Protein AF-A0A5J4P9G1-F1 (afdb_monomer)

Radius of gyration: 22.65 Å; Cα contacts (8 Å, |Δi|>4): 184; chains: 1; bounding box: 46×55×51 Å

Nearest PDB structures (foldseek):
  5l8o-assembly1_A  TM=4.326E-01  e=1.273E+00  Homo sapiens
  2ftb-assembly1_A  TM=4.459E-01  e=2.901E+00  Ambystoma mexicanum

Secondary structure (DSSP, 8-state):
-HHHHHHHHHHHHHHHHHT-------HHHHHHHHHHHHSSSHHHHHHHHHHHHHTTHHHHHHHHIIIIIHHHHHHHSS-TTSSTT-EEEEEETTEEEEEEEETTEEEEEETTEEEEEEEETTTTEEEEEETTEEEEEEEB-TTS-B-

Organism: NCBI:txid433724

pLDDT: mean 83.07, std 11.12, range [49.66, 94.94]

Sequence (147 aa):
MKRKTLSLCAVLLCGSLMLNSCIGSFALTHKFYDWNKTVGDKFVNELIFLACNIVPIYSITLFVDVVVLNSIEFWTGDSPLDNVGEVKKVKSENGEYLVKSLENGYEISKGDQTMSLIYNQEQNTWNAVYGDVSAELLKINNDGTAN

Foldseek 3Di:
DVVVVVVVVVVVVVVVVVPPPPPDPLLQLVVVLVVLVPPDDPVSSVVVVVVCVVVVVSVVSSVCCVPPQSVCCVVVVDGLRPAAQDWDWDQDPVGIWTWHAHSFFIWIDDVPFIWTFGQDPVQQFTWIDGPPDIDTDWHQDPVRDID

Solvent-accessible surface area (backbone atoms only — not comparable to full-atom values): 8298 Å² total; per-residue (Å²): 116,73,68,64,53,51,52,50,52,51,52,52,52,54,49,56,65,72,59,65,67,79,75,50,87,42,56,58,37,52,51,53,54,53,49,46,65,68,76,53,54,76,65,55,30,48,51,50,50,51,51,35,57,75,50,55,50,62,59,48,35,44,50,45,19,65,65,49,47,29,47,47,22,68,75,70,75,50,59,94,63,79,50,56,69,46,70,45,80,45,82,50,98,92,44,70,32,41,40,29,30,42,91,51,38,36,37,41,31,50,88,93,48,61,36,32,42,39,52,39,80,91,77,36,28,35,27,44,32,46,87,94,47,73,43,83,73,38,34,55,44,98,86,75,49,75,88

Structure (mmCIF, N/CA/C/O backbone):
data_AF-A0A5J4P9G1-F1
#
_entry.id   AF-A0A5J4P9G1-F1
#
loop_
_atom_site.group_PDB
_atom_site.id
_atom_site.type_symbol
_atom_site.label_atom_id
_atom_site.label_alt_id
_atom_site.label_comp_id
_atom_site.label_asym_id
_atom_site.label_entity_id
_atom_site.label_seq_id
_atom_site.pdbx_PDB_ins_code
_atom_site.Cartn_x
_atom_site.Cartn_y
_atom_site.Cartn_z
_atom_site.occupancy
_atom_site.B_iso_or_equiv
_atom_site.auth_seq_id
_atom_site.auth_comp_id
_atom_site.auth_asym_id
_atom_site.auth_atom_id
_atom_site.pdbx_PDB_model_num
ATOM 1 N N . MET A 1 1 ? 24.683 42.804 18.868 1.00 51.81 1 MET A N 1
ATOM 2 C CA . MET A 1 1 ? 23.766 41.713 19.285 1.00 51.81 1 MET A CA 1
ATOM 3 C C . MET A 1 1 ? 22.801 41.251 18.185 1.00 51.81 1 MET A C 1
ATOM 5 O O . MET A 1 1 ? 22.617 40.051 18.072 1.00 51.81 1 MET A O 1
ATOM 9 N N . LYS A 1 2 ? 22.240 42.135 17.336 1.00 54.66 2 LYS A N 1
ATOM 10 C CA . LYS A 1 2 ? 21.251 41.766 16.289 1.00 54.66 2 LYS A CA 1
ATOM 11 C C . LYS A 1 2 ? 21.783 40.920 15.109 1.00 54.66 2 LYS A C 1
ATOM 13 O O . LYS A 1 2 ? 21.062 40.093 14.577 1.00 54.66 2 LYS A 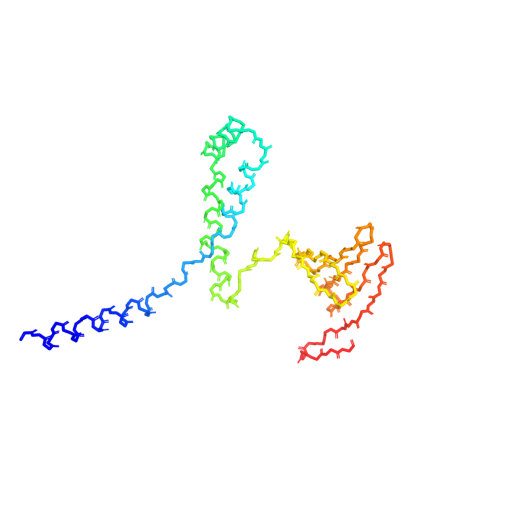O 1
ATOM 18 N N . ARG A 1 3 ? 23.051 41.087 14.701 1.00 57.75 3 ARG A N 1
ATOM 19 C CA . ARG A 1 3 ? 23.649 40.310 13.586 1.00 57.75 3 ARG A CA 1
ATOM 20 C C . ARG A 1 3 ? 24.003 38.864 13.960 1.00 57.75 3 ARG A C 1
ATOM 22 O O . ARG A 1 3 ? 23.827 37.966 13.148 1.00 57.75 3 ARG A O 1
ATOM 29 N N . LYS A 1 4 ? 24.472 38.634 15.194 1.00 60.81 4 LYS A N 1
ATOM 30 C CA . LYS A 1 4 ? 24.812 37.284 15.684 1.00 60.81 4 LYS A CA 1
ATOM 31 C C . LYS A 1 4 ? 23.565 36.431 15.950 1.00 60.81 4 LYS A C 1
ATOM 33 O O . LYS A 1 4 ? 23.594 35.238 15.691 1.00 60.81 4 LYS A O 1
ATOM 38 N N . THR A 1 5 ? 22.471 37.048 16.398 1.00 62.53 5 THR A N 1
ATOM 39 C CA . THR A 1 5 ? 21.165 36.383 16.549 1.00 62.53 5 THR A CA 1
ATOM 40 C C . THR A 1 5 ? 20.543 36.040 15.198 1.00 62.53 5 THR A C 1
ATOM 42 O O . THR A 1 5 ? 20.092 34.917 15.026 1.00 62.53 5 THR A O 1
ATOM 45 N N . LEU A 1 6 ? 20.619 36.937 14.207 1.00 68.12 6 LEU A N 1
ATOM 46 C CA . LEU A 1 6 ? 20.142 36.650 12.847 1.00 68.12 6 LEU A CA 1
ATOM 47 C C . LEU A 1 6 ? 20.904 35.484 12.184 1.00 68.12 6 LEU A C 1
ATOM 49 O O . LEU A 1 6 ? 20.290 34.620 11.567 1.00 68.12 6 LEU A O 1
ATOM 53 N N . SER A 1 7 ? 22.229 35.422 12.360 1.00 74.50 7 SER A N 1
ATOM 54 C CA . SER A 1 7 ? 23.047 34.315 11.842 1.00 74.50 7 SER A CA 1
ATOM 55 C C . SER A 1 7 ? 22.742 32.986 12.539 1.00 74.50 7 SER A C 1
ATOM 57 O O . SER A 1 7 ? 22.763 31.948 11.889 1.00 74.50 7 SER A O 1
ATOM 59 N N . LEU A 1 8 ? 22.441 33.007 13.842 1.00 78.75 8 LEU A N 1
ATOM 60 C CA . LEU A 1 8 ? 22.048 31.811 14.588 1.00 78.75 8 LEU A CA 1
ATOM 61 C C . LEU A 1 8 ? 20.676 31.295 14.131 1.00 78.75 8 LEU A C 1
ATOM 63 O O . LEU A 1 8 ? 20.523 30.101 13.908 1.00 78.75 8 LEU A O 1
ATOM 67 N N . CYS A 1 9 ? 19.706 32.189 13.915 1.00 76.69 9 CYS A N 1
ATOM 68 C CA . CYS A 1 9 ? 18.403 31.827 13.356 1.00 76.69 9 CYS A CA 1
ATOM 69 C C . CYS A 1 9 ? 18.523 31.231 11.946 1.00 76.69 9 CYS A C 1
ATOM 71 O O . CYS A 1 9 ? 17.858 30.244 11.658 1.00 76.69 9 CYS A O 1
ATOM 73 N N . ALA A 1 10 ? 19.389 31.783 11.091 1.00 79.50 10 ALA A N 1
ATOM 74 C CA . ALA A 1 10 ? 19.623 31.248 9.749 1.00 79.50 10 ALA A CA 1
ATOM 75 C C . ALA A 1 10 ? 20.258 29.847 9.784 1.00 79.50 10 ALA A C 1
ATOM 77 O O . ALA A 1 10 ? 19.832 28.966 9.048 1.00 79.50 10 ALA A O 1
ATOM 78 N N . VAL A 1 11 ? 21.227 29.612 10.676 1.00 81.31 11 VAL A N 1
ATOM 79 C CA . VAL A 1 11 ? 21.841 28.284 10.852 1.00 81.31 11 VAL A CA 1
ATOM 80 C C . VAL A 1 11 ? 20.837 27.272 11.409 1.00 81.31 11 VAL A C 1
ATOM 82 O O . VAL A 1 11 ? 20.816 26.137 10.948 1.00 81.31 11 VAL A O 1
ATOM 85 N N . LEU A 1 12 ? 19.967 27.677 12.339 1.00 78.50 12 LEU A N 1
ATOM 86 C CA . LEU A 1 12 ? 18.900 26.818 12.864 1.00 78.50 12 LEU A CA 1
ATOM 87 C C . LEU A 1 12 ? 17.846 26.483 11.797 1.00 78.50 12 LEU A C 1
ATOM 89 O O . LEU A 1 12 ? 17.432 25.333 11.714 1.00 78.50 12 LEU A O 1
ATOM 93 N N . LEU A 1 13 ? 17.466 27.447 10.951 1.00 76.12 13 LEU A N 1
ATOM 94 C CA . LEU A 1 13 ? 16.548 27.239 9.822 1.00 76.12 13 LEU A CA 1
ATOM 95 C C . LEU A 1 13 ? 17.149 26.323 8.746 1.00 76.12 13 LEU A C 1
ATOM 97 O O . LEU A 1 13 ? 16.484 25.405 8.273 1.00 76.12 13 LEU A O 1
ATOM 101 N N . CYS A 1 14 ? 18.419 26.521 8.384 1.00 71.50 14 CYS A N 1
ATOM 102 C CA . CYS A 1 14 ? 19.116 25.627 7.457 1.00 71.50 14 CYS A CA 1
ATOM 103 C C . CYS A 1 14 ? 19.293 24.224 8.055 1.00 71.50 14 CYS A C 1
ATOM 105 O O . CYS A 1 14 ? 19.103 23.234 7.355 1.00 71.50 14 CYS A O 1
ATOM 107 N N . GLY A 1 15 ? 19.591 24.134 9.354 1.00 64.38 15 GLY A N 1
ATOM 108 C CA . GLY A 1 15 ? 19.650 22.870 10.084 1.00 64.38 15 GLY A CA 1
ATOM 109 C C . GLY A 1 15 ? 18.307 22.138 10.092 1.00 64.38 15 GLY A C 1
ATOM 110 O O . GLY A 1 15 ? 18.278 20.946 9.819 1.00 64.38 15 GLY A O 1
ATOM 111 N N . SER A 1 16 ? 17.185 22.837 10.310 1.00 63.25 16 SER A N 1
ATOM 112 C CA . SER A 1 16 ? 15.851 22.218 10.275 1.00 63.25 16 SER A CA 1
ATOM 113 C C . SER A 1 16 ? 15.447 21.722 8.885 1.00 63.25 16 SER A C 1
ATOM 115 O O . SER A 1 16 ? 14.749 20.723 8.789 1.00 63.25 16 SER A O 1
ATOM 117 N N . LEU A 1 17 ? 15.918 22.368 7.812 1.00 58.97 17 LEU A N 1
ATOM 118 C CA . LEU A 1 17 ? 15.671 21.917 6.435 1.00 58.97 17 LEU A CA 1
ATOM 119 C C . LEU A 1 17 ? 16.487 20.664 6.069 1.00 58.97 17 LEU A C 1
ATOM 121 O O . LEU A 1 17 ? 16.030 19.851 5.272 1.00 58.97 17 LEU A O 1
ATOM 125 N N . MET A 1 18 ? 17.673 20.488 6.663 1.00 58.19 18 MET A N 1
ATOM 126 C CA . MET A 1 18 ? 18.501 19.281 6.498 1.00 58.19 18 MET A CA 1
ATOM 127 C C . MET A 1 18 ? 18.098 18.135 7.438 1.00 58.19 18 MET A C 1
ATOM 129 O O . MET A 1 18 ? 18.534 17.004 7.248 1.00 58.19 18 MET A O 1
ATOM 133 N N . LEU A 1 19 ? 17.247 18.417 8.430 1.00 51.56 19 LEU A N 1
ATOM 134 C CA . LEU A 1 19 ? 16.612 17.436 9.311 1.00 51.56 19 LEU A CA 1
ATOM 135 C C . LEU A 1 19 ? 15.217 17.020 8.819 1.00 51.56 19 LEU A C 1
ATOM 137 O O . LEU A 1 19 ? 14.420 16.517 9.609 1.00 51.56 19 LEU A O 1
ATOM 141 N N . ASN A 1 20 ? 14.929 17.149 7.520 1.00 53.00 20 ASN A N 1
ATOM 142 C CA . ASN A 1 20 ? 13.892 16.338 6.883 1.00 53.00 20 ASN A CA 1
ATOM 143 C C . ASN A 1 20 ? 14.381 14.880 6.842 1.00 53.00 20 ASN A C 1
ATOM 145 O O . ASN A 1 20 ? 14.696 14.338 5.788 1.00 53.00 20 ASN A O 1
ATOM 149 N N . SER A 1 21 ? 14.491 14.238 8.009 1.00 49.66 21 SER A N 1
ATOM 150 C CA . SER A 1 21 ? 14.343 12.789 8.045 1.00 49.66 21 SER A CA 1
ATOM 151 C C . SER A 1 21 ? 12.969 12.531 7.458 1.00 49.66 21 SER A C 1
ATOM 153 O O . SER A 1 21 ? 11.989 13.064 7.980 1.00 49.66 21 SER A O 1
ATOM 155 N N . CYS A 1 22 ? 12.898 11.800 6.351 1.00 57.56 22 CYS A N 1
ATOM 156 C CA . CYS A 1 22 ? 11.634 11.298 5.845 1.00 57.56 22 CYS A CA 1
ATOM 157 C C . CYS A 1 22 ? 11.030 10.443 6.964 1.00 57.56 22 CYS A C 1
ATOM 159 O O . CYS A 1 22 ? 11.396 9.284 7.149 1.00 57.56 22 CYS A O 1
ATOM 161 N N . ILE A 1 23 ? 10.176 11.051 7.789 1.00 64.62 23 ILE A N 1
ATOM 162 C CA . ILE A 1 23 ? 9.189 10.317 8.562 1.00 64.62 23 ILE A CA 1
ATOM 163 C C . ILE A 1 23 ? 8.370 9.634 7.470 1.00 64.62 23 ILE A C 1
ATOM 165 O O . ILE A 1 23 ? 7.721 10.316 6.679 1.00 64.62 23 ILE A O 1
ATOM 169 N N . GLY A 1 24 ? 8.564 8.323 7.310 1.00 63.75 24 GLY A N 1
ATOM 170 C CA . GLY A 1 24 ? 7.896 7.600 6.234 1.00 63.75 24 GLY A CA 1
ATOM 171 C C . GLY A 1 24 ? 6.383 7.687 6.403 1.00 63.75 24 GLY A C 1
ATOM 172 O O . GLY A 1 24 ? 5.892 7.993 7.492 1.00 63.75 24 GLY A O 1
ATOM 173 N N . SER A 1 25 ? 5.652 7.468 5.316 1.00 75.31 25 SER A N 1
ATOM 174 C CA . SER A 1 25 ? 4.231 7.817 5.187 1.00 75.31 25 SER A CA 1
ATOM 175 C C . SER A 1 25 ? 3.297 7.142 6.215 1.00 75.31 25 SER A C 1
ATOM 177 O O . SER A 1 25 ? 2.173 7.597 6.424 1.00 75.31 25 SER A O 1
ATOM 179 N N . PHE A 1 26 ? 3.742 6.074 6.899 1.00 85.31 26 PHE A N 1
ATOM 180 C CA . PHE A 1 26 ? 2.901 5.235 7.773 1.00 85.31 26 PHE A CA 1
ATOM 181 C C . PHE A 1 26 ? 1.633 4.735 7.059 1.00 85.31 26 PHE A C 1
ATOM 183 O O . PHE A 1 26 ? 0.537 4.665 7.631 1.00 85.31 26 PHE A O 1
ATOM 190 N N . ALA A 1 27 ? 1.778 4.430 5.769 1.00 83.19 27 ALA A N 1
ATOM 191 C CA . ALA A 1 27 ? 0.666 4.188 4.869 1.00 83.19 27 ALA A CA 1
ATOM 192 C C . ALA A 1 27 ? -0.198 2.992 5.304 1.00 83.19 27 ALA A C 1
ATOM 194 O O . ALA A 1 27 ? -1.423 3.052 5.175 1.00 83.19 27 ALA A O 1
ATOM 195 N N . LEU A 1 28 ? 0.390 1.925 5.863 1.00 87.81 28 LEU A N 1
ATOM 196 C CA . LEU A 1 28 ? -0.373 0.7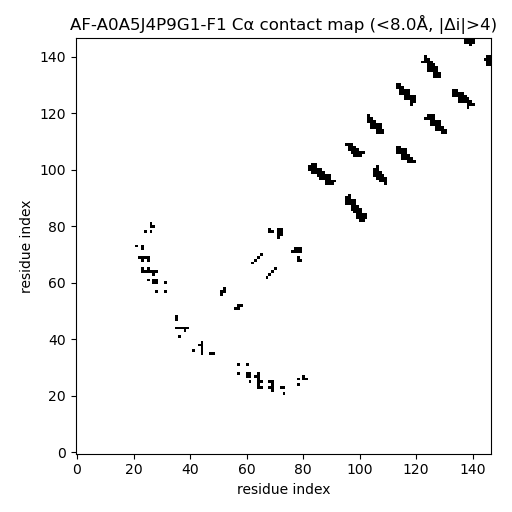58 6.317 1.00 87.81 28 LEU A CA 1
ATOM 197 C C . LEU A 1 28 ? -1.238 1.092 7.535 1.00 87.81 28 LEU A C 1
ATOM 199 O O . LEU A 1 28 ? -2.420 0.752 7.573 1.00 87.81 28 LEU A O 1
ATOM 203 N N . THR A 1 29 ? -0.667 1.781 8.517 1.00 89.62 29 THR A N 1
ATOM 204 C CA . THR A 1 29 ? -1.339 2.180 9.756 1.00 89.62 29 THR A CA 1
ATOM 205 C C . THR A 1 29 ? -2.475 3.147 9.463 1.00 89.62 29 THR A C 1
ATOM 207 O O . THR A 1 29 ? -3.575 2.969 9.989 1.00 89.62 29 THR A O 1
ATOM 210 N N . HIS A 1 30 ? -2.258 4.122 8.577 1.00 88.75 30 HIS A N 1
ATOM 211 C CA . HIS A 1 30 ? -3.317 5.030 8.142 1.00 88.75 30 HIS A CA 1
ATOM 212 C C . HIS A 1 30 ? -4.432 4.297 7.391 1.00 88.75 30 HIS A C 1
ATOM 214 O O . HIS A 1 30 ? -5.596 4.444 7.766 1.00 88.75 30 HIS A O 1
ATOM 220 N N . LYS A 1 31 ? -4.099 3.427 6.425 1.00 87.88 31 LYS A N 1
ATOM 221 C CA . LYS A 1 31 ? -5.100 2.613 5.712 1.00 87.88 31 LYS A CA 1
ATOM 222 C C . LYS A 1 31 ? -5.899 1.716 6.655 1.00 87.88 31 LYS A C 1
ATOM 224 O O . LYS A 1 31 ? -7.115 1.616 6.514 1.00 87.88 31 LYS A O 1
ATOM 229 N N . PHE A 1 32 ? -5.249 1.086 7.631 1.00 90.25 32 PHE A N 1
ATOM 230 C CA . PHE A 1 32 ? -5.927 0.232 8.605 1.00 90.25 32 PHE A CA 1
ATOM 231 C C . PHE A 1 32 ? -6.851 1.034 9.531 1.00 90.25 32 PHE A C 1
ATOM 233 O O . PHE A 1 32 ? -7.972 0.613 9.827 1.00 90.25 32 PHE A O 1
ATOM 240 N N . TYR A 1 33 ? -6.416 2.221 9.958 1.00 90.62 33 TYR A N 1
ATOM 241 C CA . TYR A 1 33 ? -7.236 3.111 10.772 1.00 90.62 33 TYR A CA 1
ATOM 242 C C . TYR A 1 33 ? -8.448 3.646 9.998 1.00 90.62 33 TYR A C 1
ATOM 244 O O . TYR A 1 33 ? -9.559 3.669 10.529 1.00 90.62 33 TYR A O 1
ATOM 252 N N . ASP A 1 34 ? -8.262 4.025 8.734 1.00 90.62 34 ASP A N 1
ATOM 253 C CA . ASP A 1 34 ? -9.352 4.490 7.878 1.00 90.62 34 ASP A CA 1
ATOM 254 C C . ASP A 1 34 ? -10.322 3.367 7.522 1.00 90.62 34 ASP A C 1
ATOM 256 O O . ASP A 1 34 ? -11.532 3.581 7.584 1.00 90.62 34 ASP A O 1
ATOM 260 N N . TRP A 1 35 ? -9.828 2.151 7.272 1.00 92.19 35 TRP A N 1
ATOM 261 C CA . TRP A 1 35 ? -10.684 0.975 7.141 1.00 92.19 35 TRP A CA 1
ATOM 262 C C . TRP A 1 35 ? -11.576 0.807 8.374 1.00 92.19 35 TRP A C 1
ATOM 264 O O . TRP A 1 35 ? -12.794 0.750 8.215 1.00 92.19 35 TRP A O 1
ATOM 274 N N . ASN A 1 36 ? -11.014 0.836 9.592 1.00 92.00 36 ASN A N 1
ATOM 275 C CA . ASN A 1 36 ? -11.806 0.671 10.816 1.00 92.00 36 ASN A CA 1
ATOM 276 C C . ASN A 1 36 ? -12.923 1.726 10.935 1.00 92.00 36 ASN A C 1
ATOM 278 O O . ASN A 1 36 ? -14.035 1.406 11.340 1.00 92.00 36 ASN A O 1
ATOM 282 N N . LYS A 1 37 ? -12.685 2.973 10.509 1.00 90.12 37 LYS A N 1
ATOM 283 C CA . LYS A 1 37 ? -13.732 4.014 10.502 1.00 90.12 37 LYS A CA 1
ATOM 284 C C . LYS A 1 37 ? -14.890 3.724 9.541 1.00 90.12 37 LYS A C 1
ATOM 286 O O . LYS A 1 37 ? -15.969 4.282 9.729 1.00 90.12 37 LYS A O 1
ATOM 291 N N . THR A 1 38 ? -14.672 2.913 8.506 1.00 90.00 38 THR A N 1
ATOM 292 C CA . THR A 1 38 ? -15.666 2.632 7.453 1.00 90.00 38 THR A CA 1
ATOM 293 C C . THR A 1 38 ? -16.511 1.381 7.697 1.00 90.00 38 THR A C 1
ATOM 295 O O . THR A 1 38 ? -17.501 1.194 6.995 1.00 90.00 38 THR A O 1
ATOM 298 N N . VAL A 1 39 ? -16.154 0.529 8.668 1.00 89.88 39 VAL A N 1
ATOM 299 C CA . VAL A 1 39 ? -16.802 -0.783 8.862 1.00 89.88 39 VAL A CA 1
ATOM 300 C C . VAL A 1 39 ? -18.249 -0.661 9.345 1.00 89.88 39 VAL A C 1
ATOM 302 O O . VAL A 1 39 ? -19.114 -1.399 8.874 1.00 89.88 39 VAL A O 1
ATOM 305 N N . GLY A 1 40 ? -18.533 0.244 10.281 1.00 87.12 40 GLY A N 1
ATOM 306 C CA . GLY A 1 40 ? -19.866 0.355 10.863 1.00 87.12 40 GLY A CA 1
ATOM 307 C C . GLY A 1 40 ? -20.139 1.687 11.550 1.00 87.12 40 GLY A C 1
ATOM 308 O O . GLY A 1 40 ? -19.603 2.734 11.184 1.00 87.12 40 GLY A O 1
ATOM 309 N N . ASP A 1 41 ? -21.031 1.647 12.541 1.00 92.31 41 ASP A N 1
ATOM 310 C CA . ASP A 1 41 ? -21.325 2.808 13.373 1.00 92.31 41 ASP A CA 1
ATOM 311 C C . ASP A 1 41 ? -20.213 3.069 14.404 1.00 92.31 41 ASP A C 1
ATOM 313 O O . ASP A 1 41 ? -19.274 2.289 14.580 1.00 92.31 41 ASP A O 1
ATOM 317 N N . LYS A 1 42 ? -20.330 4.182 15.134 1.00 91.75 42 LYS A N 1
ATOM 318 C CA . LYS A 1 42 ? -19.339 4.573 16.146 1.00 91.75 42 LYS A CA 1
ATOM 319 C C . LYS A 1 42 ? -19.090 3.505 17.222 1.00 91.75 42 LYS A C 1
ATOM 321 O O . LYS A 1 42 ? -18.003 3.480 17.781 1.00 91.75 42 LYS A O 1
ATOM 326 N N . PHE A 1 43 ? -20.077 2.666 17.543 1.00 93.75 43 PHE A N 1
ATOM 327 C CA . PHE A 1 43 ? -19.951 1.645 18.583 1.00 93.75 43 PHE A CA 1
ATOM 328 C C . PHE A 1 43 ? -19.250 0.400 18.046 1.00 93.75 43 PHE A C 1
ATOM 330 O O . PHE A 1 43 ? -18.400 -0.161 18.733 1.00 93.75 43 PHE A O 1
ATOM 337 N N . VAL A 1 44 ? -19.560 0.001 16.811 1.00 93.56 44 VAL A N 1
ATOM 338 C CA . VAL A 1 44 ? -18.862 -1.089 16.120 1.00 93.56 44 VAL A CA 1
ATOM 339 C C . VAL A 1 44 ? -17.391 -0.730 15.912 1.00 93.56 44 VAL A C 1
ATOM 341 O O . VAL A 1 44 ? -16.519 -1.521 16.267 1.00 93.56 44 VAL A O 1
ATOM 344 N N . ASN A 1 45 ? -17.103 0.479 15.425 1.00 93.06 45 ASN A N 1
ATOM 345 C CA . ASN A 1 45 ? -15.730 0.923 15.170 1.00 93.06 45 ASN A CA 1
ATOM 346 C C . ASN A 1 45 ? -14.901 1.007 16.469 1.00 93.06 45 ASN A C 1
ATOM 348 O O . ASN A 1 45 ? -13.719 0.662 16.467 1.00 93.06 45 ASN A O 1
ATOM 352 N N . GLU A 1 46 ? -15.517 1.417 17.586 1.00 93.25 46 GLU A N 1
ATOM 353 C CA . GLU A 1 46 ? -14.875 1.447 18.910 1.00 93.25 46 GLU A CA 1
ATOM 354 C C . GLU A 1 46 ? -14.628 0.036 19.463 1.00 93.25 46 GLU A C 1
ATOM 356 O O . GLU A 1 46 ? -13.566 -0.243 20.016 1.00 93.25 46 GLU A O 1
ATOM 361 N N . LEU A 1 47 ? -15.579 -0.888 19.285 1.00 94.94 47 LEU A N 1
ATOM 362 C CA . LEU A 1 47 ? -15.407 -2.281 19.699 1.00 94.94 47 LEU A CA 1
ATOM 363 C C . LEU A 1 47 ? -14.246 -2.943 18.944 1.00 94.94 47 LEU A C 1
ATOM 365 O O . LEU A 1 47 ? -13.413 -3.609 19.561 1.00 94.94 47 LEU A O 1
ATOM 369 N N . ILE A 1 48 ? -14.177 -2.739 17.624 1.00 92.81 48 ILE A N 1
ATOM 370 C CA . ILE A 1 48 ? -13.058 -3.201 16.795 1.00 92.81 48 ILE A CA 1
ATOM 371 C C . ILE A 1 48 ? -11.765 -2.535 17.265 1.00 92.81 48 ILE A C 1
ATOM 373 O O . ILE A 1 48 ? -10.768 -3.226 17.462 1.00 92.81 48 ILE A O 1
ATOM 377 N N . PHE A 1 49 ? -11.787 -1.224 17.525 1.00 93.44 49 PHE A N 1
ATOM 378 C CA . PHE A 1 49 ? -10.621 -0.507 18.033 1.00 93.44 49 PHE A CA 1
ATOM 379 C C . PHE A 1 49 ? -10.096 -1.122 19.338 1.00 93.44 49 PHE A C 1
ATOM 381 O O . PHE A 1 49 ? -8.902 -1.403 19.447 1.00 93.44 49 PHE A O 1
ATOM 388 N N . LEU A 1 50 ? -10.975 -1.399 20.304 1.00 93.94 50 LEU A N 1
ATOM 389 C CA . LEU A 1 50 ? -10.610 -2.022 21.575 1.00 93.94 50 LEU A CA 1
ATOM 390 C C . LEU A 1 50 ? -10.057 -3.440 21.371 1.00 93.94 50 LEU A C 1
ATOM 392 O O . LEU A 1 50 ? -8.999 -3.772 21.906 1.00 93.94 50 LEU A O 1
ATOM 396 N N . ALA A 1 51 ? -10.728 -4.265 20.564 1.00 94.31 51 ALA A N 1
ATOM 397 C CA . ALA A 1 51 ? -10.285 -5.627 20.268 1.00 94.31 51 ALA A CA 1
ATOM 398 C C . ALA A 1 51 ? -8.897 -5.654 19.599 1.00 94.31 51 ALA A C 1
ATOM 400 O O . ALA A 1 51 ? -8.037 -6.439 19.999 1.00 94.31 51 ALA A O 1
ATOM 401 N N . CYS A 1 52 ? -8.656 -4.755 18.640 1.00 92.94 52 CYS A N 1
ATOM 402 C CA . CYS A 1 52 ? -7.389 -4.586 17.921 1.00 92.94 52 CYS A CA 1
ATOM 403 C C . CYS A 1 52 ? -6.291 -3.856 18.720 1.00 92.94 52 CYS A C 1
ATOM 405 O O . CYS A 1 52 ? -5.169 -3.724 18.226 1.00 92.94 52 CYS A O 1
ATOM 407 N N . ASN A 1 53 ? -6.594 -3.360 19.923 1.00 91.06 53 ASN A N 1
ATOM 408 C CA . ASN A 1 53 ? -5.587 -2.923 20.893 1.00 91.06 53 ASN A CA 1
ATOM 409 C C . ASN A 1 53 ? -5.271 -4.025 21.915 1.00 91.06 53 ASN A C 1
ATOM 411 O O . ASN A 1 53 ? -4.121 -4.149 22.328 1.00 91.06 53 ASN A O 1
ATOM 415 N N . ILE A 1 54 ? -6.260 -4.843 22.306 1.00 93.31 54 ILE A N 1
ATOM 416 C CA . ILE A 1 54 ? -6.043 -6.017 23.173 1.00 93.31 54 ILE A CA 1
ATOM 417 C C . ILE A 1 54 ? -5.184 -7.056 22.449 1.00 93.31 54 ILE A C 1
ATOM 419 O O . ILE A 1 54 ? -4.166 -7.507 22.971 1.00 93.31 54 ILE A O 1
ATOM 423 N N . VAL A 1 55 ? -5.591 -7.429 21.235 1.00 92.12 55 VAL A N 1
ATOM 424 C CA . VAL A 1 55 ? -4.729 -8.137 20.290 1.00 92.12 55 VAL A CA 1
ATOM 425 C C . VAL A 1 55 ? -3.961 -7.040 19.568 1.00 92.12 55 VAL A C 1
ATOM 427 O O . VAL A 1 55 ? -4.627 -6.257 18.907 1.00 92.12 55 VAL A O 1
ATOM 430 N N . PRO A 1 56 ? -2.627 -6.925 19.687 1.00 91.75 56 PRO A N 1
ATOM 431 C CA . PRO A 1 56 ? -1.869 -5.708 19.362 1.00 91.75 56 PRO A CA 1
ATOM 432 C C . PRO A 1 56 ? -1.721 -5.440 17.849 1.00 91.75 56 PRO A C 1
ATOM 434 O O . PRO A 1 56 ? -0.622 -5.229 17.342 1.00 91.75 56 PRO A O 1
ATOM 437 N N . ILE A 1 57 ? -2.824 -5.435 17.100 1.00 93.06 57 ILE A N 1
ATOM 438 C CA . ILE A 1 57 ? -2.853 -5.315 15.641 1.00 93.06 57 ILE A CA 1
ATOM 439 C C . ILE A 1 57 ? -2.386 -3.921 15.221 1.00 93.06 57 ILE A C 1
ATOM 441 O O . ILE A 1 57 ? -1.505 -3.824 14.373 1.00 93.06 57 ILE A O 1
ATOM 445 N N . TYR A 1 58 ? -2.876 -2.853 15.863 1.00 90.69 58 TYR A N 1
ATOM 446 C CA . TYR A 1 58 ? -2.418 -1.483 15.572 1.00 90.69 58 TYR A CA 1
ATOM 447 C C . TYR A 1 58 ? -0.923 -1.283 15.846 1.00 90.69 58 TYR A C 1
ATOM 449 O O . TYR A 1 58 ? -0.237 -0.566 15.122 1.00 90.69 58 TYR A O 1
ATOM 457 N N . SER A 1 59 ? -0.395 -1.926 16.889 1.00 91.31 59 SER A N 1
ATOM 458 C CA . SER A 1 59 ? 1.036 -1.865 17.193 1.00 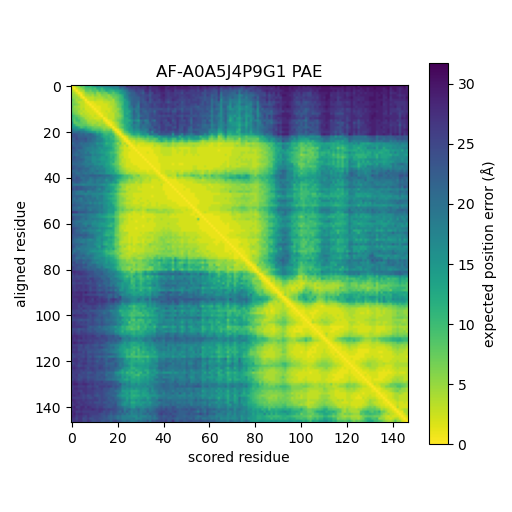91.31 59 SER A CA 1
ATOM 459 C C . SER A 1 59 ? 1.864 -2.615 16.152 1.00 91.31 59 SER A C 1
ATOM 461 O O . SER A 1 59 ? 2.944 -2.158 15.790 1.00 91.31 59 SER A O 1
ATOM 463 N N . ILE A 1 60 ? 1.354 -3.740 15.641 1.00 93.12 60 ILE A N 1
ATOM 464 C CA . ILE A 1 60 ? 2.004 -4.501 14.572 1.00 93.12 60 ILE A CA 1
ATOM 465 C C . ILE A 1 60 ? 2.003 -3.706 13.265 1.00 93.12 60 ILE A C 1
ATOM 467 O O . ILE A 1 60 ? 3.052 -3.616 12.635 1.00 93.12 60 ILE A O 1
ATOM 471 N N . THR A 1 61 ? 0.882 -3.092 12.867 1.00 92.06 61 THR A N 1
ATOM 472 C CA . THR A 1 61 ? 0.842 -2.274 11.639 1.00 92.06 61 THR A CA 1
ATOM 473 C C . THR A 1 61 ? 1.825 -1.113 11.723 1.00 92.06 61 THR A C 1
ATOM 475 O O . THR A 1 61 ? 2.585 -0.895 10.784 1.00 92.06 61 THR A O 1
ATOM 478 N N . LEU A 1 62 ? 1.893 -0.450 12.884 1.00 90.00 62 LEU A N 1
ATOM 479 C CA . LEU A 1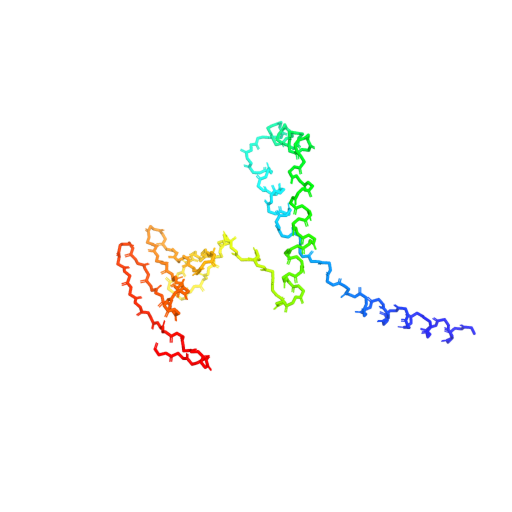 62 ? 2.850 0.625 13.133 1.00 90.00 62 LEU A CA 1
ATOM 480 C C . LEU A 1 62 ? 4.296 0.134 13.035 1.00 90.00 62 LEU A C 1
ATOM 482 O O . LEU A 1 62 ? 5.138 0.789 12.426 1.00 90.00 62 LEU A O 1
ATOM 486 N N . PHE A 1 63 ? 4.597 -1.022 13.625 1.00 92.00 63 PHE A N 1
ATOM 487 C CA . PHE A 1 63 ? 5.931 -1.609 13.563 1.00 92.00 63 PHE A CA 1
ATOM 488 C C . PHE A 1 63 ? 6.336 -1.960 12.126 1.00 92.00 63 PHE A C 1
ATOM 490 O O . PHE A 1 63 ? 7.458 -1.668 11.716 1.00 92.00 63 PHE A O 1
ATOM 497 N N . VAL A 1 64 ? 5.422 -2.552 11.354 1.00 90.50 64 VAL A N 1
ATOM 498 C CA . VAL A 1 64 ? 5.658 -2.892 9.946 1.00 90.50 64 VAL A CA 1
ATOM 499 C C . VAL A 1 64 ? 5.897 -1.636 9.112 1.00 90.50 64 VAL A C 1
ATOM 501 O O . VAL A 1 64 ? 6.834 -1.625 8.317 1.00 90.50 64 VAL A O 1
ATOM 504 N N . ASP A 1 65 ? 5.126 -0.566 9.322 1.00 87.62 65 ASP A N 1
ATOM 505 C CA . ASP A 1 65 ? 5.395 0.716 8.667 1.00 87.62 65 ASP A CA 1
ATOM 506 C C . ASP A 1 65 ? 6.799 1.221 9.002 1.00 87.62 65 ASP A C 1
ATOM 508 O O . ASP A 1 65 ? 7.597 1.448 8.101 1.00 87.62 65 ASP A O 1
ATOM 512 N N . VAL A 1 66 ? 7.140 1.333 10.290 1.00 85.38 66 VAL A N 1
ATOM 513 C CA . VAL A 1 66 ? 8.426 1.906 10.723 1.00 85.38 66 VAL A CA 1
ATOM 514 C C . VAL A 1 66 ? 9.621 1.104 10.219 1.00 85.38 66 VAL A C 1
ATOM 516 O O . VAL A 1 66 ? 10.620 1.691 9.810 1.00 85.38 66 VAL A O 1
ATOM 519 N N . VAL A 1 67 ? 9.549 -0.225 10.284 1.00 86.06 67 VAL A N 1
ATOM 520 C CA . VAL A 1 67 ? 10.706 -1.090 10.026 1.00 86.06 67 VAL A CA 1
ATOM 521 C C . VAL A 1 67 ? 10.794 -1.511 8.570 1.00 86.06 67 VAL A C 1
ATOM 523 O O . VAL A 1 67 ? 11.896 -1.590 8.033 1.00 86.06 67 VAL A O 1
ATOM 526 N N . VAL A 1 68 ? 9.666 -1.805 7.929 1.00 87.50 68 VAL A N 1
ATOM 527 C CA . VAL A 1 68 ? 9.651 -2.398 6.589 1.00 87.50 68 VAL A CA 1
ATOM 528 C C . VAL A 1 68 ? 9.302 -1.347 5.551 1.00 87.50 68 VAL A C 1
ATOM 530 O O . VAL A 1 68 ? 10.117 -1.070 4.677 1.00 87.50 68 VAL A O 1
ATOM 533 N N . LEU A 1 69 ? 8.121 -0.737 5.643 1.00 86.00 69 LEU A N 1
ATOM 534 C CA . LEU A 1 69 ? 7.607 0.107 4.561 1.00 86.00 69 LEU A CA 1
ATOM 535 C C . LEU A 1 69 ? 8.360 1.434 4.471 1.00 86.00 69 LEU A C 1
ATOM 537 O O . LEU A 1 69 ? 8.789 1.804 3.384 1.00 86.00 69 LEU A O 1
ATOM 541 N N . ASN A 1 70 ? 8.644 2.069 5.608 1.00 82.06 70 ASN A N 1
ATOM 542 C CA . ASN A 1 70 ? 9.474 3.269 5.681 1.00 82.06 70 ASN A CA 1
ATOM 543 C C . ASN A 1 70 ? 10.923 2.979 5.256 1.00 82.06 70 ASN A C 1
ATOM 545 O O . ASN A 1 70 ? 11.577 3.855 4.699 1.00 82.06 70 ASN A O 1
ATOM 549 N N . SER A 1 71 ? 11.428 1.756 5.476 1.00 82.62 71 SER A N 1
ATOM 550 C CA . SER A 1 71 ? 12.744 1.352 4.961 1.00 82.62 71 SER A CA 1
ATOM 551 C C . SER A 1 71 ? 12.729 1.202 3.444 1.00 82.62 71 SER A C 1
ATOM 553 O O . SER A 1 71 ? 13.666 1.647 2.790 1.00 82.62 71 SER A O 1
ATOM 555 N N . ILE A 1 72 ? 11.682 0.597 2.876 1.00 82.38 72 ILE A N 1
ATOM 556 C CA . ILE A 1 72 ? 11.514 0.501 1.421 1.00 82.38 72 ILE A CA 1
ATOM 557 C C . ILE A 1 72 ? 11.436 1.909 0.831 1.00 82.38 72 ILE A C 1
ATOM 559 O O . ILE A 1 72 ? 12.289 2.244 0.023 1.00 82.38 72 ILE A O 1
ATOM 563 N N . GLU A 1 73 ? 10.515 2.746 1.314 1.00 80.38 73 GLU A N 1
ATOM 564 C CA . GLU A 1 73 ? 10.320 4.136 0.876 1.00 80.38 73 GLU A CA 1
ATOM 565 C C . GLU A 1 73 ? 11.611 4.964 0.972 1.00 80.38 73 GLU A C 1
ATOM 567 O O . GLU A 1 73 ? 11.918 5.745 0.075 1.00 80.38 73 GLU A O 1
ATOM 572 N N . PHE A 1 74 ? 12.428 4.744 2.009 1.00 79.75 74 PHE A N 1
ATOM 573 C CA . PHE A 1 74 ? 13.731 5.396 2.146 1.00 79.75 74 PHE A CA 1
ATOM 574 C C . PHE A 1 74 ? 14.711 5.030 1.018 1.00 79.75 74 PHE A C 1
ATOM 576 O O . PHE A 1 74 ? 15.446 5.896 0.545 1.00 79.75 74 PHE A O 1
ATOM 583 N N . TRP A 1 75 ? 14.745 3.765 0.588 1.00 78.38 75 TRP A N 1
ATOM 584 C CA . TRP A 1 75 ? 15.661 3.304 -0.462 1.00 78.38 75 TRP A CA 1
ATOM 585 C C . TRP A 1 75 ? 15.109 3.490 -1.879 1.00 78.38 75 TRP A C 1
ATOM 587 O O . TRP A 1 75 ? 15.891 3.720 -2.801 1.00 78.38 75 TRP A O 1
ATOM 597 N N . THR A 1 76 ? 13.794 3.370 -2.069 1.00 73.50 76 THR A N 1
ATOM 598 C CA . THR A 1 76 ? 13.134 3.447 -3.382 1.00 73.50 76 THR A CA 1
ATOM 599 C C . THR A 1 76 ? 12.672 4.856 -3.731 1.00 73.50 76 THR A C 1
ATOM 601 O O . THR A 1 76 ? 12.556 5.167 -4.911 1.00 73.50 76 THR A O 1
ATOM 604 N N . GLY A 1 77 ? 12.425 5.711 -2.735 1.00 69.94 77 GLY A N 1
ATOM 605 C CA . GLY A 1 77 ? 11.869 7.054 -2.911 1.00 69.94 77 GLY A CA 1
ATOM 606 C C . GLY A 1 77 ? 10.343 7.101 -3.053 1.00 69.94 77 GLY A C 1
ATOM 607 O O . GLY A 1 77 ? 9.777 8.183 -2.939 1.00 69.94 77 GLY A O 1
ATOM 608 N N . ASP A 1 78 ? 9.687 5.951 -3.241 1.00 70.88 78 ASP A N 1
ATOM 609 C CA . ASP A 1 78 ? 8.234 5.813 -3.394 1.00 70.88 78 ASP A CA 1
ATOM 610 C C . ASP A 1 78 ? 7.666 4.849 -2.346 1.00 70.88 78 ASP A C 1
ATOM 612 O O . ASP A 1 78 ? 8.250 3.785 -2.095 1.00 70.88 78 ASP A O 1
ATOM 616 N N . SER A 1 79 ? 6.501 5.173 -1.769 1.00 73.62 79 SER A N 1
ATOM 617 C CA . SER A 1 79 ? 5.845 4.265 -0.829 1.00 73.62 79 SER A CA 1
ATOM 618 C C . SER A 1 79 ? 5.169 3.114 -1.584 1.00 73.62 79 SER A C 1
ATOM 620 O O . SER A 1 79 ? 4.343 3.356 -2.473 1.00 73.62 79 SER A O 1
ATOM 622 N N . PRO A 1 80 ? 5.414 1.845 -1.208 1.00 70.12 80 PRO A N 1
ATOM 623 C CA . PRO A 1 80 ? 4.814 0.686 -1.877 1.00 70.12 80 PRO A CA 1
ATOM 624 C C . PRO A 1 80 ? 3.279 0.651 -1.778 1.00 70.12 80 PRO A C 1
ATOM 626 O O . PRO A 1 80 ? 2.623 -0.098 -2.499 1.00 70.12 80 PRO A O 1
ATOM 629 N N . LEU A 1 81 ? 2.686 1.456 -0.892 1.00 73.94 81 LEU A N 1
ATOM 630 C CA . LEU A 1 81 ? 1.245 1.500 -0.662 1.00 73.94 81 LEU A CA 1
ATOM 631 C C . LEU A 1 81 ? 0.550 2.740 -1.240 1.00 73.94 81 LEU A C 1
ATOM 633 O O . LEU A 1 81 ? -0.685 2.775 -1.207 1.00 73.94 81 LEU A O 1
ATOM 637 N N . ASP A 1 82 ? 1.279 3.713 -1.796 1.00 64.88 82 ASP A N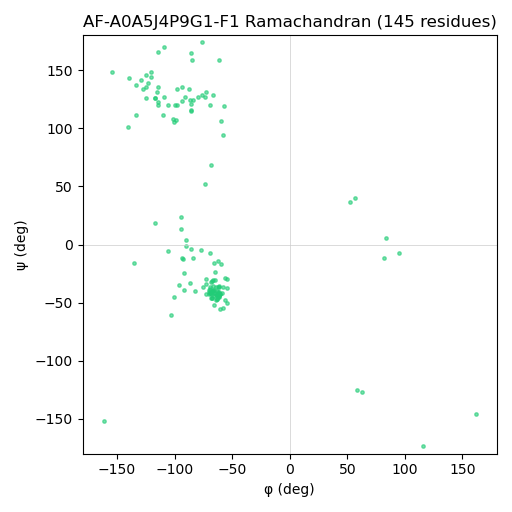 1
ATOM 638 C CA . ASP A 1 82 ? 0.737 5.049 -2.107 1.00 64.88 82 ASP A CA 1
ATOM 639 C C . ASP A 1 82 ? -0.279 5.088 -3.250 1.00 64.88 82 ASP A C 1
ATOM 641 O O . ASP A 1 82 ? -0.928 6.107 -3.456 1.00 64.88 82 ASP A O 1
ATOM 645 N N . ASN A 1 83 ? -0.494 3.989 -3.974 1.00 62.34 83 ASN A N 1
ATOM 646 C CA . ASN A 1 83 ? -1.447 3.997 -5.083 1.00 62.34 83 ASN A CA 1
ATOM 647 C C . ASN A 1 83 ? -2.380 2.787 -5.120 1.00 62.34 83 ASN A C 1
ATOM 649 O O . ASN A 1 83 ? -3.413 2.857 -5.768 1.00 62.34 83 ASN A O 1
ATOM 653 N N . VAL A 1 84 ? -2.115 1.689 -4.410 1.00 65.56 84 VAL A N 1
ATOM 654 C CA . VAL A 1 84 ? -2.951 0.484 -4.549 1.00 65.56 84 VAL A CA 1
ATOM 655 C C . VAL A 1 84 ? -4.350 0.705 -3.955 1.00 65.56 84 VAL A C 1
ATOM 657 O O . VAL A 1 84 ? -4.501 0.969 -2.757 1.00 65.56 84 VAL A O 1
ATOM 660 N N . GLY A 1 85 ? -5.368 0.573 -4.808 1.00 66.38 85 GLY A N 1
ATOM 661 C CA . GLY A 1 85 ? -6.793 0.685 -4.495 1.00 66.38 85 GLY A CA 1
ATOM 662 C C . GLY A 1 85 ? -7.417 2.064 -4.732 1.00 66.38 85 GLY A C 1
ATOM 663 O O . GLY A 1 85 ? -8.639 2.180 -4.626 1.00 66.38 85 GLY A O 1
ATOM 664 N N . GLU A 1 86 ? -6.634 3.096 -5.061 1.00 75.12 86 GLU A N 1
ATOM 665 C CA . GLU A 1 86 ? -7.158 4.449 -5.285 1.00 75.12 86 GLU A CA 1
ATOM 666 C C . GLU A 1 86 ? -7.910 4.534 -6.623 1.00 75.12 86 GLU A C 1
ATOM 668 O O . GLU A 1 86 ? -7.363 4.176 -7.665 1.00 75.12 86 GLU A O 1
ATOM 673 N N . VAL A 1 87 ? -9.157 5.024 -6.600 1.00 79.56 87 VAL A N 1
ATOM 674 C CA . VAL A 1 87 ? -9.975 5.254 -7.802 1.00 79.56 87 VAL A CA 1
ATOM 675 C C . VAL A 1 87 ? -9.936 6.737 -8.167 1.00 79.56 87 VAL A C 1
ATOM 677 O O . VAL A 1 87 ? -10.592 7.562 -7.529 1.00 79.56 87 VAL A O 1
ATOM 680 N N . LYS A 1 88 ? -9.200 7.085 -9.222 1.00 82.69 88 LYS A N 1
ATOM 681 C CA . LYS A 1 88 ? -9.130 8.446 -9.765 1.00 82.69 88 LYS A CA 1
ATOM 682 C C . LYS A 1 88 ? -10.142 8.630 -10.889 1.00 82.69 88 LYS A C 1
ATOM 684 O O . LYS A 1 88 ? -10.263 7.794 -11.780 1.00 82.69 88 LYS A O 1
ATOM 689 N N . LYS A 1 89 ? -10.852 9.761 -10.873 1.00 83.06 89 LYS A N 1
ATOM 690 C CA . LYS A 1 89 ? -11.711 10.180 -11.989 1.00 83.06 89 LYS A CA 1
ATOM 691 C C . LYS A 1 89 ? -10.868 10.932 -13.010 1.00 83.06 89 LYS A C 1
ATOM 693 O O . LYS A 1 89 ? -10.378 12.020 -12.716 1.00 83.06 89 LYS A O 1
ATOM 698 N N . VAL A 1 90 ? -10.721 10.375 -14.204 1.00 83.44 90 VAL A N 1
ATOM 699 C CA . VAL A 1 90 ? -9.971 10.985 -15.303 1.00 83.44 90 VAL A CA 1
ATOM 700 C C . VAL A 1 90 ? -10.957 11.506 -16.344 1.00 83.44 90 VAL A C 1
ATOM 702 O O . VAL A 1 90 ? -11.752 10.751 -16.905 1.00 83.44 90 VAL A O 1
ATOM 705 N N . LYS A 1 91 ? -10.919 12.818 -16.597 1.00 81.38 91 LYS A N 1
ATOM 706 C CA . LYS A 1 91 ? -11.682 13.458 -17.675 1.00 81.38 91 LYS A CA 1
ATOM 707 C C . LYS A 1 91 ? -10.884 13.384 -18.969 1.00 81.38 91 LYS A C 1
ATOM 709 O O . LYS A 1 91 ? -9.781 13.914 -19.039 1.00 81.38 91 LYS A O 1
ATOM 714 N N . SER A 1 92 ? -11.458 12.752 -19.983 1.00 76.06 92 SER A N 1
ATOM 715 C CA . SER A 1 92 ? -10.942 12.740 -21.351 1.00 76.06 92 SER A CA 1
ATOM 716 C C . SER A 1 92 ? -11.925 13.462 -22.277 1.00 76.06 92 SER A C 1
ATOM 718 O O . SER A 1 92 ? -13.086 13.671 -21.918 1.00 76.06 92 SER A O 1
ATOM 720 N N . GLU A 1 93 ? -11.490 13.805 -23.490 1.00 78.12 93 GLU A N 1
ATOM 721 C CA . GLU A 1 93 ? -12.354 14.363 -24.544 1.00 78.12 93 GLU A CA 1
ATOM 722 C C . GLU A 1 93 ? -13.571 13.463 -24.829 1.00 78.12 93 GLU A C 1
ATOM 724 O O . GLU A 1 93 ? -14.653 13.948 -25.145 1.00 78.12 93 GLU A O 1
ATOM 729 N N . ASN A 1 94 ? -13.420 12.149 -24.620 1.00 74.00 94 ASN A N 1
ATOM 730 C CA . ASN A 1 94 ? -14.44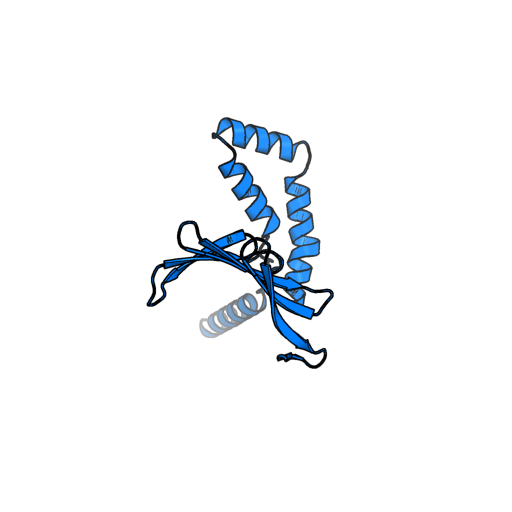9 11.132 -24.857 1.00 74.00 94 ASN A CA 1
ATOM 731 C C . ASN A 1 94 ? -15.288 10.769 -23.611 1.00 74.00 94 ASN A C 1
ATOM 733 O O . ASN A 1 94 ? -15.982 9.745 -23.615 1.00 74.00 94 ASN A O 1
ATOM 737 N N . GLY A 1 95 ? -15.217 11.560 -22.536 1.00 78.88 95 GLY A N 1
ATOM 738 C CA . GLY A 1 95 ? -15.998 11.380 -21.305 1.00 78.88 95 GLY A CA 1
ATOM 739 C C . GLY A 1 95 ? -15.163 11.075 -20.058 1.00 78.88 95 GLY A C 1
ATOM 740 O O . GLY A 1 95 ? -13.935 11.145 -20.069 1.00 78.88 95 GLY A O 1
ATOM 741 N N . GLU A 1 96 ? -15.851 10.764 -18.958 1.00 85.56 96 GLU A N 1
ATOM 742 C CA . GLU A 1 96 ? -15.233 10.435 -17.669 1.00 85.56 96 GLU A CA 1
ATOM 743 C C . GLU A 1 96 ? -14.910 8.938 -17.575 1.00 85.56 96 GLU A C 1
ATOM 745 O O . GLU A 1 96 ? -15.750 8.097 -17.894 1.00 85.56 96 GLU A O 1
ATOM 750 N N . TYR A 1 97 ? -13.701 8.625 -17.110 1.00 86.81 97 TYR A N 1
ATOM 751 C CA . TYR A 1 97 ? -13.230 7.271 -16.824 1.00 86.81 97 TYR A CA 1
ATOM 752 C C . TYR A 1 97 ? -12.838 7.171 -15.350 1.00 86.81 97 TYR A C 1
ATOM 754 O O . TYR A 1 97 ? -12.309 8.124 -14.772 1.00 86.81 97 TYR A O 1
ATOM 762 N N . LEU A 1 98 ? -13.084 6.018 -14.738 1.00 87.62 98 LEU A N 1
ATOM 763 C CA . LEU A 1 98 ? -12.586 5.691 -13.407 1.00 87.62 98 LEU A CA 1
ATOM 764 C C . LEU A 1 98 ? -11.350 4.814 -13.571 1.00 87.62 98 LEU A C 1
ATOM 766 O O . LEU A 1 98 ? -11.432 3.742 -14.162 1.00 87.62 98 LEU A O 1
ATOM 770 N N . VAL A 1 99 ? -10.213 5.274 -13.064 1.00 88.06 99 VAL A N 1
ATOM 771 C CA . VAL A 1 99 ? -8.960 4.520 -13.076 1.00 88.06 99 VAL A CA 1
ATOM 772 C C . VAL A 1 99 ? -8.648 4.105 -11.652 1.00 88.06 99 VAL A C 1
ATOM 774 O O . VAL A 1 99 ? -8.366 4.952 -10.807 1.00 88.06 99 VAL A O 1
ATOM 777 N N . LYS A 1 100 ? -8.727 2.808 -11.381 1.00 86.00 100 LYS A N 1
ATOM 778 C CA . LYS A 1 100 ? -8.350 2.203 -10.114 1.00 86.00 100 LYS A CA 1
ATOM 779 C C . LYS A 1 100 ? -6.943 1.642 -10.225 1.00 86.00 100 LYS A C 1
ATOM 781 O O . LYS A 1 100 ? -6.683 0.760 -11.034 1.00 86.00 100 LYS A O 1
ATOM 786 N N . SER A 1 101 ? -6.040 2.131 -9.398 1.00 85.25 101 SER A N 1
ATOM 787 C CA . SER A 1 101 ? -4.691 1.581 -9.302 1.00 85.25 101 SER A CA 1
ATOM 788 C C . SER A 1 101 ? -4.724 0.221 -8.588 1.00 85.25 101 SER A C 1
ATOM 790 O O . SER A 1 101 ? -5.348 0.074 -7.535 1.00 85.25 101 SER A O 1
ATOM 792 N N . LEU A 1 102 ? -4.079 -0.787 -9.165 1.00 84.44 102 LEU A N 1
ATOM 793 C CA . LEU A 1 102 ? -3.941 -2.147 -8.635 1.00 84.44 102 LEU A CA 1
ATOM 794 C C . LEU A 1 102 ? -2.491 -2.379 -8.185 1.00 84.44 102 LEU A C 1
ATOM 796 O O . LEU A 1 102 ? -1.610 -1.577 -8.473 1.00 84.44 102 LEU A O 1
ATOM 800 N N . GLU A 1 103 ? -2.230 -3.486 -7.492 1.00 81.56 103 GLU A N 1
ATOM 801 C CA . GLU A 1 103 ? -0.869 -3.859 -7.068 1.00 81.56 103 GLU A CA 1
ATOM 802 C C . GLU A 1 103 ? 0.065 -4.088 -8.264 1.00 81.56 103 GLU A C 1
ATOM 804 O O . GLU A 1 103 ? 1.229 -3.705 -8.241 1.00 81.56 103 GLU A O 1
ATOM 809 N N . ASN A 1 104 ? -0.470 -4.664 -9.339 1.00 86.38 104 ASN A N 1
ATOM 810 C CA . ASN A 1 104 ? 0.265 -5.031 -10.543 1.00 86.38 104 ASN A CA 1
ATOM 811 C C . ASN A 1 104 ? -0.211 -4.274 -11.793 1.00 86.38 104 ASN A C 1
ATOM 813 O O . ASN A 1 104 ? 0.026 -4.738 -12.905 1.00 86.38 104 ASN A O 1
ATOM 817 N N . GLY A 1 105 ? -0.915 -3.145 -11.657 1.00 89.00 105 GLY A N 1
ATOM 818 C CA . GLY A 1 105 ? -1.426 -2.434 -12.828 1.00 89.00 105 GLY A CA 1
ATOM 819 C C . GLY A 1 105 ? -2.547 -1.439 -12.553 1.00 89.00 105 GLY A C 1
ATOM 820 O O . GLY A 1 105 ? -2.578 -0.794 -11.510 1.00 89.00 105 GLY A O 1
ATOM 821 N N . TYR A 1 106 ? -3.475 -1.312 -13.500 1.00 90.06 106 TYR A N 1
ATOM 822 C CA . TYR A 1 106 ? -4.597 -0.375 -13.439 1.00 90.06 106 TYR A CA 1
ATOM 823 C C . TYR A 1 106 ? -5.874 -1.020 -13.969 1.00 90.06 106 TYR A C 1
ATOM 825 O O . TYR A 1 106 ? -5.844 -1.747 -14.952 1.00 90.06 106 TYR A O 1
ATOM 833 N N . GLU A 1 107 ? -7.010 -0.704 -13.368 1.00 91.12 107 GLU A N 1
ATOM 834 C CA . GLU A 1 107 ? -8.338 -1.024 -13.878 1.00 91.12 107 GLU A CA 1
ATOM 835 C C . GLU A 1 107 ? -9.005 0.267 -14.349 1.00 91.12 107 GLU A C 1
ATOM 837 O O . GLU A 1 107 ? -9.070 1.254 -13.622 1.00 91.12 107 GLU A O 1
ATOM 842 N N . ILE A 1 108 ? -9.482 0.276 -15.585 1.00 91.88 108 ILE A N 1
ATOM 843 C CA . ILE A 1 108 ? -10.103 1.418 -16.244 1.00 91.88 108 ILE A CA 1
ATOM 844 C C . ILE A 1 108 ? -11.561 1.049 -16.494 1.00 91.88 108 ILE A C 1
ATOM 846 O O . ILE A 1 108 ? -11.844 0.090 -17.210 1.00 91.88 108 ILE A O 1
ATOM 850 N N . SER A 1 109 ? -12.491 1.816 -15.932 1.00 90.38 109 SER A N 1
ATOM 851 C CA . SER A 1 109 ? -13.926 1.594 -16.116 1.00 90.38 109 SER A CA 1
ATOM 852 C C . SER A 1 109 ? -14.662 2.825 -16.641 1.00 90.38 109 SER A C 1
ATOM 854 O O . SER A 1 109 ? -14.323 3.976 -16.344 1.00 90.38 109 SER A O 1
ATOM 856 N N . LYS A 1 110 ? -15.688 2.562 -17.456 1.00 88.50 110 LYS A N 1
ATOM 857 C CA . LYS A 1 110 ? -16.636 3.545 -17.989 1.00 88.50 110 LYS A CA 1
ATOM 858 C C . LYS A 1 110 ? -18.038 2.933 -17.989 1.00 88.50 110 LYS A C 1
ATOM 860 O O . LYS A 1 110 ? -18.379 2.149 -18.874 1.00 88.50 110 LYS A O 1
ATOM 865 N N . GLY A 1 111 ? -18.859 3.296 -17.004 1.00 83.75 111 GLY A N 1
ATOM 866 C CA . GLY A 1 111 ? -20.143 2.623 -16.780 1.00 83.75 111 GLY A CA 1
ATOM 867 C C . GLY A 1 111 ? -19.917 1.152 -16.418 1.00 83.75 111 GLY A C 1
ATOM 868 O O . GLY A 1 111 ? -19.118 0.874 -15.531 1.00 83.75 111 GLY A O 1
ATOM 869 N N . ASP A 1 112 ? -20.565 0.236 -17.139 1.00 81.69 112 ASP A N 1
ATOM 870 C CA . ASP A 1 112 ? -20.445 -1.216 -16.915 1.00 81.69 112 ASP A CA 1
ATOM 871 C C . ASP A 1 112 ? -19.258 -1.864 -17.654 1.00 81.69 112 ASP A C 1
ATOM 873 O O . ASP A 1 112 ? -19.026 -3.066 -17.537 1.00 81.69 112 ASP A O 1
ATOM 877 N N . GLN A 1 113 ? -18.515 -1.097 -18.460 1.00 87.69 113 GLN A N 1
ATOM 878 C CA . GLN A 1 113 ? -17.354 -1.606 -19.188 1.00 87.69 113 GLN A CA 1
ATOM 879 C C . GLN A 1 113 ? -16.086 -1.421 -18.361 1.00 87.69 113 GLN A C 1
ATOM 881 O O . GLN A 1 113 ? -15.762 -0.296 -17.978 1.00 87.69 113 GLN A O 1
ATOM 886 N N . THR A 1 114 ? -15.344 -2.511 -18.170 1.00 90.25 114 THR A N 1
ATOM 887 C CA . THR A 1 114 ? -14.086 -2.539 -17.416 1.00 90.25 114 THR A CA 1
ATOM 888 C C . THR A 1 114 ? -12.989 -3.184 -18.249 1.00 90.25 114 THR A C 1
ATOM 890 O O . THR A 1 114 ? -13.199 -4.233 -18.855 1.00 90.25 114 THR A O 1
ATOM 893 N N . MET A 1 115 ? -11.816 -2.562 -18.271 1.00 92.56 115 MET A N 1
ATOM 894 C CA . MET A 1 115 ? -10.603 -3.077 -18.897 1.00 92.56 115 MET A CA 1
ATOM 895 C C . MET A 1 115 ? -9.439 -2.906 -17.927 1.00 92.56 115 MET A C 1
ATOM 897 O O . MET A 1 115 ? -9.299 -1.847 -17.322 1.00 92.56 115 MET A O 1
ATOM 901 N N . SER A 1 116 ? -8.580 -3.910 -17.812 1.00 93.62 116 SER A N 1
ATOM 902 C CA . SER A 1 116 ? -7.432 -3.877 -16.910 1.00 93.62 116 SER A CA 1
ATOM 903 C C . SER A 1 116 ? -6.130 -3.882 -17.692 1.00 93.62 116 SER A C 1
ATOM 905 O O . SER A 1 116 ? -5.956 -4.644 -18.633 1.00 93.62 116 SER A O 1
ATOM 907 N N . LEU A 1 117 ? -5.198 -3.031 -17.295 1.00 93.56 117 LEU A N 1
ATOM 908 C CA . LEU A 1 117 ? -3.826 -3.021 -17.765 1.00 93.56 117 LEU A CA 1
ATOM 909 C C . LEU A 1 117 ? -2.969 -3.683 -16.685 1.00 93.56 117 LEU A C 1
ATOM 911 O O . LEU A 1 117 ? -2.781 -3.098 -15.623 1.00 93.56 117 LEU A O 1
ATOM 915 N N . ILE A 1 118 ? -2.486 -4.898 -16.938 1.00 93.56 118 ILE A N 1
ATOM 916 C CA . ILE A 1 118 ? -1.818 -5.750 -15.949 1.00 93.56 118 ILE A CA 1
ATOM 917 C C . ILE A 1 118 ? -0.372 -6.014 -16.357 1.00 93.56 118 ILE A C 1
ATOM 919 O O . ILE A 1 118 ? -0.102 -6.516 -17.450 1.00 93.56 118 ILE A O 1
ATOM 923 N N . TYR A 1 119 ? 0.551 -5.730 -15.449 1.00 91.56 119 TYR A N 1
ATOM 924 C CA . TYR A 1 119 ? 1.948 -6.105 -15.561 1.00 91.56 119 TYR A CA 1
ATOM 925 C C . TYR A 1 119 ? 2.162 -7.539 -15.064 1.00 91.56 119 TYR A C 1
ATOM 927 O O . TYR A 1 119 ? 1.817 -7.898 -13.936 1.00 91.56 119 TYR A O 1
ATOM 935 N N . ASN A 1 120 ? 2.738 -8.371 -15.928 1.00 89.69 120 ASN A N 1
ATOM 936 C CA . ASN A 1 120 ? 3.167 -9.725 -15.623 1.00 89.69 120 ASN A CA 1
ATOM 937 C C . ASN A 1 120 ? 4.673 -9.717 -15.335 1.00 89.69 120 ASN A C 1
ATOM 939 O O . ASN A 1 120 ? 5.488 -9.597 -16.250 1.00 89.69 120 ASN A O 1
ATOM 943 N N . GLN A 1 121 ? 5.032 -9.880 -14.062 1.00 86.75 121 GLN A N 1
ATOM 944 C CA . GLN A 1 121 ? 6.423 -9.857 -13.609 1.00 86.75 121 GLN A CA 1
ATOM 945 C C . GLN A 1 121 ? 7.248 -11.049 -14.124 1.00 86.75 121 GLN A C 1
ATOM 947 O O . GLN A 1 121 ? 8.441 -10.898 -14.369 1.00 86.75 121 GLN A O 1
ATOM 952 N N . GLU A 1 122 ? 6.636 -12.221 -14.324 1.00 86.25 122 GLU A N 1
ATOM 953 C CA . GLU A 1 122 ? 7.342 -13.414 -14.814 1.00 86.25 122 GLU A CA 1
ATOM 954 C C . GLU A 1 122 ? 7.750 -13.274 -16.282 1.00 86.25 122 GLU A C 1
ATOM 956 O O . GLU A 1 122 ? 8.833 -13.700 -16.679 1.00 86.25 122 GLU A O 1
ATOM 961 N N . GLN A 1 123 ? 6.876 -12.675 -17.094 1.00 87.75 123 GLN A N 1
ATOM 962 C CA . GLN A 1 123 ? 7.110 -12.471 -18.526 1.00 87.75 123 GLN A CA 1
ATOM 963 C C . GLN A 1 123 ? 7.741 -11.111 -18.843 1.00 87.75 123 GLN A C 1
ATOM 965 O O . GLN A 1 123 ? 8.227 -10.908 -19.958 1.00 87.75 123 GLN A O 1
ATOM 970 N N . ASN A 1 124 ? 7.763 -10.205 -17.862 1.00 89.94 124 ASN A N 1
ATOM 971 C CA . ASN A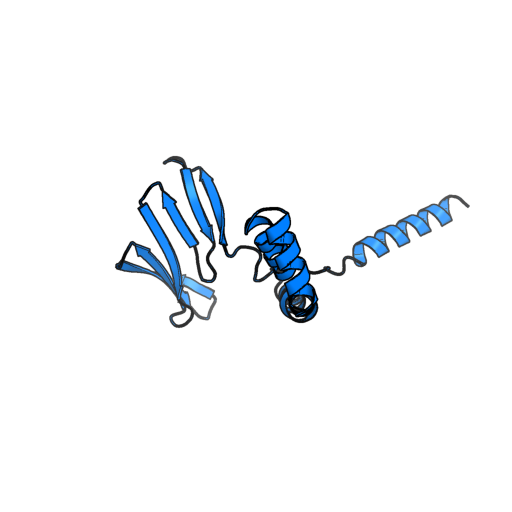 1 124 ? 8.144 -8.804 -18.002 1.00 89.94 124 ASN A CA 1
ATOM 972 C C . ASN A 1 124 ? 7.291 -8.071 -19.060 1.00 89.94 124 ASN A C 1
ATOM 974 O O . ASN A 1 124 ? 7.808 -7.288 -19.856 1.00 89.94 124 ASN A O 1
ATOM 978 N N . THR A 1 125 ? 5.982 -8.355 -19.104 1.00 92.75 125 THR A N 1
ATOM 979 C CA . THR A 1 125 ? 5.049 -7.826 -20.118 1.00 92.75 125 THR A CA 1
ATOM 980 C C . THR A 1 125 ? 3.910 -7.027 -19.505 1.00 92.75 125 THR A C 1
ATOM 982 O O . THR A 1 125 ? 3.441 -7.335 -18.412 1.00 92.75 125 THR A O 1
ATOM 985 N N . TRP A 1 126 ? 3.419 -6.019 -20.221 1.00 94.25 126 TRP A N 1
ATOM 986 C CA . TRP A 1 126 ? 2.126 -5.402 -19.938 1.00 94.25 126 TRP A CA 1
ATOM 987 C C . TRP A 1 126 ? 1.062 -5.977 -20.853 1.00 94.25 126 TRP A C 1
ATOM 989 O O . TRP A 1 126 ? 1.256 -6.056 -22.063 1.00 94.25 126 TRP A O 1
ATOM 999 N N . ASN A 1 127 ? -0.082 -6.318 -20.274 1.00 94.19 127 ASN A N 1
ATOM 1000 C CA . ASN A 1 127 ? -1.202 -6.923 -20.976 1.00 94.19 127 ASN A CA 1
ATOM 1001 C C . ASN A 1 127 ? -2.468 -6.091 -20.763 1.00 94.19 127 ASN A C 1
ATOM 1003 O O . ASN A 1 127 ? -2.765 -5.689 -19.638 1.00 94.19 127 ASN A O 1
ATOM 1007 N N . ALA A 1 128 ? -3.229 -5.861 -21.830 1.00 94.38 128 ALA A N 1
ATOM 1008 C CA . ALA A 1 128 ? -4.603 -5.387 -21.747 1.00 94.38 128 ALA A CA 1
ATOM 1009 C C . ALA A 1 128 ? -5.536 -6.587 -21.586 1.00 94.38 128 ALA A C 1
ATOM 1011 O O . ALA A 1 128 ? -5.544 -7.494 -22.415 1.00 94.38 128 ALA A O 1
ATOM 1012 N N . VAL A 1 129 ? -6.344 -6.572 -20.535 1.00 93.38 129 VAL A N 1
ATOM 1013 C CA . VAL A 1 129 ? -7.295 -7.623 -20.189 1.00 93.38 129 VAL 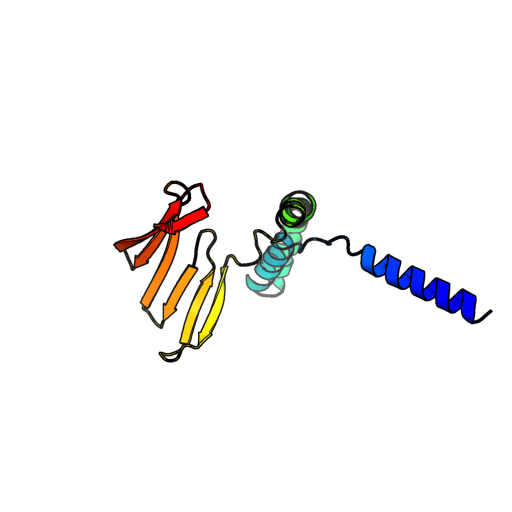A CA 1
ATOM 1014 C C . VAL A 1 129 ? -8.706 -7.052 -20.251 1.00 93.38 129 VAL A C 1
ATOM 1016 O O . VAL A 1 129 ? -9.009 -6.046 -19.609 1.00 93.38 129 VAL A O 1
ATOM 1019 N N . TYR A 1 130 ? -9.578 -7.698 -21.018 1.00 92.06 130 TYR A N 1
ATOM 1020 C CA . TYR A 1 130 ? -10.997 -7.372 -21.113 1.00 92.06 130 TYR A CA 1
ATOM 1021 C C . TYR A 1 130 ? -11.821 -8.657 -21.013 1.00 92.06 130 TYR A C 1
ATOM 1023 O O . TYR A 1 130 ? -11.784 -9.505 -21.909 1.00 92.06 130 TYR A O 1
ATOM 1031 N N . GLY A 1 131 ? -12.556 -8.815 -19.909 1.00 86.81 131 GLY A N 1
ATOM 1032 C CA . GLY A 1 131 ? -13.190 -10.092 -19.573 1.00 86.81 131 GLY A CA 1
ATOM 1033 C C . GLY A 1 131 ? -12.142 -11.204 -19.465 1.00 86.81 131 GLY A C 1
ATOM 1034 O O . GLY A 1 131 ? -11.153 -11.046 -18.755 1.00 86.81 131 GLY A O 1
ATOM 1035 N N . ASP A 1 132 ? -12.332 -12.289 -20.216 1.00 87.06 132 ASP A N 1
ATOM 1036 C CA . ASP A 1 132 ? -11.399 -13.427 -20.264 1.00 87.06 132 ASP A CA 1
ATOM 1037 C C . ASP A 1 132 ? -10.315 -13.290 -21.351 1.00 87.06 132 ASP A C 1
ATOM 1039 O O . ASP A 1 132 ? -9.471 -14.172 -21.515 1.00 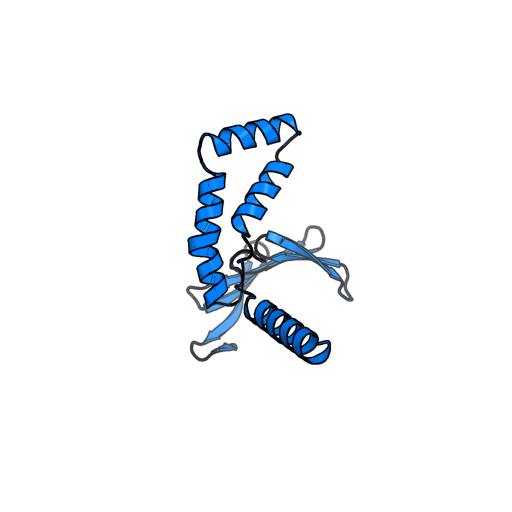87.06 132 ASP A O 1
ATOM 1043 N N . VAL A 1 133 ? -10.335 -12.203 -22.129 1.00 91.06 133 VAL A N 1
ATOM 1044 C CA . VAL A 1 133 ? -9.372 -11.975 -23.211 1.00 91.06 133 VAL A CA 1
ATOM 1045 C C . VAL A 1 133 ? -8.213 -11.138 -22.686 1.00 91.06 133 VAL A C 1
ATOM 1047 O O . VAL A 1 133 ? -8.416 -10.027 -22.204 1.00 91.06 133 VAL A O 1
ATOM 1050 N N . SER A 1 134 ? -6.995 -11.657 -22.826 1.00 92.00 134 SER A N 1
ATOM 1051 C CA . SER A 1 134 ? -5.748 -10.950 -22.525 1.00 92.00 134 SER A CA 1
ATOM 1052 C C . SER A 1 134 ? -4.939 -10.764 -23.806 1.00 92.00 134 SER A C 1
ATOM 1054 O O . SER A 1 134 ? -4.752 -11.717 -24.564 1.00 92.00 134 SER A O 1
ATOM 1056 N N . ALA A 1 135 ? -4.467 -9.545 -24.046 1.00 93.75 135 ALA A N 1
ATOM 1057 C CA . ALA A 1 135 ? -3.607 -9.190 -25.166 1.00 93.75 135 ALA A CA 1
ATOM 1058 C C . ALA A 1 135 ? -2.331 -8.515 -24.653 1.00 93.75 135 ALA A C 1
ATOM 1060 O O . ALA A 1 135 ? -2.398 -7.519 -23.932 1.00 93.75 135 ALA A O 1
ATOM 1061 N N . GLU A 1 136 ? -1.172 -9.041 -25.045 1.00 93.69 136 GLU A N 1
ATOM 1062 C CA . GLU A 1 136 ? 0.125 -8.429 -24.754 1.00 93.69 136 GLU A CA 1
ATOM 1063 C C . GLU A 1 136 ? 0.257 -7.098 -25.504 1.00 93.69 136 GLU A C 1
ATOM 1065 O O . GLU A 1 136 ? 0.007 -7.023 -26.707 1.00 93.69 136 GLU A O 1
ATOM 1070 N N . LEU A 1 137 ? 0.609 -6.040 -24.774 1.00 92.75 137 LEU A N 1
ATOM 1071 C CA . LEU A 1 137 ? 0.805 -4.697 -25.318 1.00 92.75 137 LEU A CA 1
ATOM 1072 C C . LEU A 1 137 ? 2.276 -4.372 -25.529 1.00 92.75 137 LEU A C 1
ATOM 1074 O O . LEU A 1 137 ? 2.620 -3.766 -26.538 1.00 92.75 137 LEU A O 1
ATOM 1078 N N . LEU A 1 138 ? 3.107 -4.692 -24.537 1.00 92.44 138 LEU A N 1
ATOM 1079 C CA . LEU A 1 138 ? 4.537 -4.416 -24.582 1.00 92.44 138 LEU A CA 1
ATOM 1080 C C . LEU A 1 138 ? 5.311 -5.388 -23.696 1.00 92.44 138 LEU A C 1
ATOM 1082 O O . LEU A 1 138 ? 4.836 -5.789 -22.629 1.00 92.44 138 LEU A O 1
ATOM 1086 N N . LYS A 1 139 ? 6.538 -5.695 -24.097 1.00 92.12 139 LYS A N 1
ATOM 1087 C CA . LYS A 1 139 ? 7.509 -6.461 -23.327 1.00 92.12 139 LYS A CA 1
ATOM 1088 C C . LYS A 1 139 ? 8.694 -5.585 -22.964 1.00 92.12 139 LYS A C 1
ATOM 1090 O O . LYS A 1 139 ? 9.367 -5.048 -23.838 1.00 92.12 139 LYS A O 1
ATOM 1095 N N . ILE A 1 140 ? 8.969 -5.468 -21.670 1.00 90.62 140 ILE A N 1
ATOM 1096 C CA . ILE A 1 140 ? 10.149 -4.775 -21.161 1.00 90.62 140 ILE A CA 1
ATOM 1097 C C . ILE A 1 140 ? 11.350 -5.723 -21.296 1.00 90.62 140 ILE A C 1
ATOM 1099 O O . ILE A 1 140 ? 11.341 -6.862 -20.822 1.00 90.62 140 ILE A O 1
ATOM 1103 N N . ASN A 1 141 ? 12.406 -5.246 -21.941 1.00 88.75 141 ASN A N 1
ATOM 1104 C CA . ASN A 1 141 ? 13.692 -5.922 -22.024 1.00 88.75 141 ASN A CA 1
ATOM 1105 C C . ASN A 1 141 ? 14.545 -5.599 -20.785 1.00 88.75 141 ASN A C 1
ATOM 1107 O O . ASN A 1 141 ? 14.367 -4.580 -20.118 1.00 88.75 141 ASN A O 1
ATOM 1111 N N . ASN A 1 142 ? 15.531 -6.449 -20.492 1.00 85.19 142 ASN A N 1
ATOM 1112 C CA . ASN A 1 142 ? 16.409 -6.281 -19.323 1.00 85.19 142 ASN A CA 1
ATOM 1113 C C . ASN A 1 142 ? 17.307 -5.031 -19.386 1.00 85.19 142 ASN A C 1
ATOM 1115 O O . ASN A 1 142 ? 17.877 -4.638 -18.373 1.00 85.19 142 ASN A O 1
ATOM 1119 N N . ASP A 1 143 ? 17.460 -4.426 -20.563 1.00 85.88 143 ASP A N 1
ATOM 1120 C CA . ASP A 1 143 ? 18.225 -3.197 -20.789 1.00 85.88 143 ASP A CA 1
ATOM 1121 C C . ASP A 1 143 ? 17.376 -1.919 -20.635 1.00 85.88 143 ASP A C 1
ATOM 1123 O O . ASP A 1 143 ? 17.874 -0.817 -20.859 1.00 85.88 143 ASP A O 1
ATOM 1127 N N . GLY A 1 144 ? 16.102 -2.057 -20.248 1.00 78.25 144 GLY A N 1
ATOM 1128 C CA . GLY A 1 144 ? 15.164 -0.948 -20.081 1.00 78.25 144 GLY A CA 1
ATOM 1129 C C . GLY A 1 144 ? 14.474 -0.497 -21.372 1.00 78.25 144 GLY A C 1
ATOM 1130 O O . GLY A 1 144 ? 13.735 0.487 -21.343 1.00 78.25 144 GLY A O 1
ATOM 1131 N N . THR A 1 145 ? 14.684 -1.189 -22.497 1.00 86.94 145 THR A N 1
ATOM 1132 C CA . THR A 1 145 ? 13.931 -0.955 -23.743 1.00 86.94 145 THR A CA 1
ATOM 1133 C C . THR A 1 145 ? 12.614 -1.744 -23.760 1.00 86.94 145 THR A C 1
ATOM 1135 O O . THR A 1 145 ? 12.422 -2.645 -22.945 1.00 86.94 145 THR A O 1
ATOM 1138 N N . ALA A 1 146 ? 11.685 -1.413 -24.663 1.00 85.75 146 ALA A N 1
ATOM 1139 C CA . ALA A 1 146 ? 10.405 -2.115 -24.804 1.00 85.75 146 ALA A CA 1
ATOM 1140 C C . ALA A 1 146 ? 10.143 -2.522 -26.262 1.00 85.75 146 ALA A C 1
ATOM 1142 O O . ALA A 1 146 ? 10.460 -1.747 -27.167 1.00 85.75 146 ALA A O 1
ATOM 1143 N N . ASN A 1 147 ? 9.566 -3.712 -26.462 1.00 75.75 147 ASN A N 1
ATOM 1144 C CA . ASN A 1 147 ? 9.141 -4.266 -27.757 1.00 75.75 147 ASN A CA 1
ATOM 1145 C C . ASN A 1 147 ? 7.656 -4.619 -27.768 1.00 75.75 147 ASN A C 1
ATOM 1147 O O . ASN A 1 147 ? 7.135 -4.948 -26.678 1.00 75.75 147 ASN A O 1
#

InterPro domains:
  IPR021768 Protein of unknown function DUF3332 [PF11810] (9-146)

Mean predicted aligned error: 13.0 Å